Protein AF-A0A497RU40-F1 (afdb_monomer)

Nearest PDB structures (foldseek):
  6gkx-assembly1_A  TM=6.213E-01  e=3.438E-01  Clostridioides difficile 630
  8r5g-assembly1_C  TM=5.244E-01  e=2.580E-01  Staphylococcus phage 812
  8xan-assembly1_C  TM=5.095E-01  e=6.471E-01  Acinetobacter phage SH-Ab 15497

Mean predicted aligned error: 11.59 Å

Sequence (78 aa):
MPVYKGWNAKIYKDDVEIGHADSASVEIATNLEAFYQIGGRQPTDLVEGNEEVTGSLSKAWVNKTYLQLVTGSGSLNE

Foldseek 3Di:
DDKDKDAFAFDDDPNDTFWTFGMKIKDKDQPWDFDDDVPDPHGPDIDRDDIDIDMDTHPIDGDVQVVCVVVVNDDDDD

pLDDT: mean 74.47, std 11.16, range [48.88, 91.38]

Solvent-accessible surface area (backbone atoms only — not comparable to full-atom values): 4772 Å² total; per-residue (Å²): 116,66,70,49,73,49,65,70,37,76,38,67,56,91,91,39,81,37,34,39,22,56,30,37,37,41,34,50,41,73,40,69,36,77,38,63,53,95,93,47,96,58,69,77,47,78,40,87,39,72,71,45,79,48,70,54,73,44,74,71,50,68,43,72,68,49,54,30,46,75,70,70,77,49,80,91,77,133

Radius of gyration: 19.46 Å; Cα contacts (8 Å, |Δi|>4): 141; chains: 1; bounding box: 42×24×53 Å

Structure (mmCIF, N/CA/C/O backbone):
data_AF-A0A497RU40-F1
#
_entry.id   AF-A0A497RU40-F1
#
loop_
_atom_site.group_PDB
_atom_site.id
_atom_site.type_symbol
_atom_site.label_atom_id
_atom_site.label_alt_id
_atom_site.label_comp_id
_atom_site.label_asym_id
_atom_site.label_entity_id
_atom_site.label_seq_id
_atom_site.pdbx_PDB_ins_code
_atom_site.Cartn_x
_atom_site.Cartn_y
_atom_site.Cartn_z
_atom_site.occupancy
_atom_site.B_iso_or_equiv
_atom_site.auth_seq_id
_atom_site.auth_comp_id
_atom_site.auth_asym_id
_atom_site.auth_atom_id
_atom_site.pdbx_PDB_model_num
ATOM 1 N N . MET A 1 1 ? -0.494 4.145 -17.172 1.00 65.69 1 MET A N 1
ATOM 2 C CA . MET A 1 1 ? -0.538 3.134 -16.099 1.00 65.69 1 MET A CA 1
ATOM 3 C C . MET A 1 1 ? -1.969 3.048 -15.600 1.00 65.69 1 MET A C 1
ATOM 5 O O . MET A 1 1 ? -2.607 4.095 -15.493 1.00 65.69 1 MET A O 1
ATOM 9 N N . PRO A 1 2 ? -2.534 1.845 -15.424 1.00 72.69 2 PRO A N 1
ATOM 10 C CA . PRO A 1 2 ? -3.885 1.703 -14.902 1.00 72.69 2 PRO A CA 1
ATOM 11 C C . PRO A 1 2 ? -3.925 2.184 -13.447 1.00 72.69 2 PRO A C 1
ATOM 13 O O . PRO A 1 2 ? -3.130 1.752 -12.617 1.00 72.69 2 PRO A O 1
ATOM 16 N N . VAL A 1 3 ? -4.855 3.095 -13.158 1.00 77.31 3 VAL A N 1
ATOM 17 C CA . VAL A 1 3 ? -5.121 3.577 -11.800 1.00 77.31 3 VAL A CA 1
ATOM 18 C C . VAL A 1 3 ? -6.423 2.952 -11.331 1.00 77.31 3 VAL A C 1
ATOM 20 O O . VAL A 1 3 ? -7.497 3.250 -11.860 1.00 77.31 3 VAL A O 1
ATOM 23 N N . TYR A 1 4 ? -6.327 2.101 -10.321 1.00 83.50 4 TYR A N 1
ATOM 24 C CA . TYR A 1 4 ? -7.461 1.472 -9.666 1.00 83.50 4 TYR A CA 1
ATOM 25 C C . TYR A 1 4 ? -7.922 2.362 -8.517 1.00 83.50 4 TYR A C 1
ATOM 27 O O . TYR A 1 4 ? -7.119 2.804 -7.696 1.00 83.50 4 TYR A O 1
ATOM 35 N N . LYS A 1 5 ? -9.222 2.655 -8.463 1.00 86.19 5 LYS A N 1
ATOM 36 C CA . LYS A 1 5 ? -9.824 3.473 -7.406 1.00 86.19 5 LYS A CA 1
ATOM 37 C C . LYS A 1 5 ? -10.978 2.719 -6.773 1.00 86.19 5 LYS A C 1
ATOM 39 O O . LYS A 1 5 ? -11.773 2.103 -7.479 1.00 86.19 5 LYS A O 1
ATOM 44 N N . GLY A 1 6 ? -11.072 2.805 -5.454 1.00 85.88 6 GLY A N 1
ATOM 45 C CA . GLY A 1 6 ? -12.130 2.183 -4.670 1.00 85.88 6 GLY A CA 1
ATOM 46 C C . GLY A 1 6 ? -12.5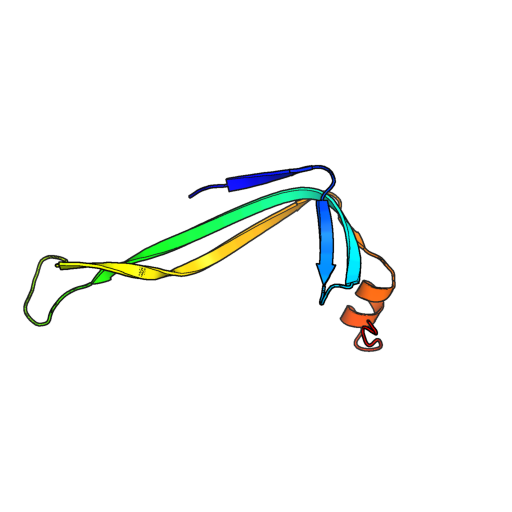87 3.084 -3.532 1.00 85.88 6 GLY A C 1
ATOM 47 O O . GLY A 1 6 ? -11.853 3.967 -3.079 1.00 85.88 6 GLY A O 1
ATOM 48 N N . TRP A 1 7 ? -13.811 2.845 -3.075 1.00 88.56 7 TRP A N 1
ATOM 49 C CA . TRP A 1 7 ? -14.416 3.493 -1.912 1.00 88.56 7 TRP A CA 1
ATOM 50 C C . TRP A 1 7 ? -14.738 2.442 -0.853 1.00 88.56 7 TRP A C 1
ATOM 52 O O . TRP A 1 7 ? -14.943 1.279 -1.201 1.00 88.56 7 TRP A O 1
ATOM 62 N N . ASN A 1 8 ? -14.792 2.846 0.419 1.00 87.56 8 ASN A N 1
ATOM 63 C CA . ASN A 1 8 ? -14.995 1.951 1.565 1.00 87.56 8 ASN A CA 1
ATOM 64 C C . ASN A 1 8 ? -14.044 0.742 1.535 1.00 87.56 8 ASN A C 1
ATOM 66 O O . ASN A 1 8 ? -14.462 -0.416 1.600 1.00 87.56 8 ASN A O 1
ATOM 70 N N . ALA A 1 9 ? -12.751 1.023 1.391 1.00 86.88 9 ALA A N 1
ATOM 71 C CA . ALA A 1 9 ? -11.725 -0.002 1.321 1.00 86.88 9 ALA A CA 1
ATOM 72 C C . ALA A 1 9 ? -11.462 -0.597 2.710 1.00 86.88 9 ALA A C 1
ATOM 74 O O . ALA A 1 9 ? -11.399 0.120 3.707 1.00 86.88 9 ALA A O 1
ATOM 75 N N . LYS A 1 10 ? -11.260 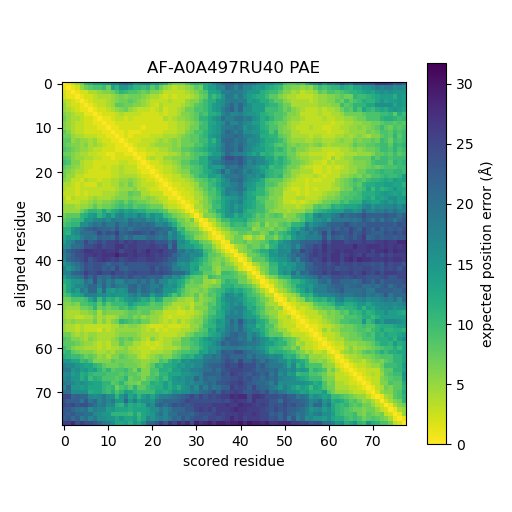-1.911 2.769 1.00 89.25 10 LYS A N 1
ATOM 76 C CA . LYS A 1 10 ? -10.790 -2.601 3.972 1.00 89.25 10 LYS A CA 1
ATOM 77 C C . LYS A 1 10 ? -9.280 -2.790 3.912 1.00 89.25 10 LYS A C 1
ATOM 79 O O . LYS A 1 10 ? -8.735 -3.042 2.840 1.00 89.25 10 LYS A O 1
ATOM 84 N N . ILE A 1 11 ? -8.619 -2.675 5.057 1.00 86.31 11 ILE A N 1
ATOM 85 C CA . ILE A 1 11 ? -7.170 -2.813 5.190 1.00 86.31 11 ILE A CA 1
ATOM 86 C C . ILE A 1 11 ? -6.891 -4.113 5.932 1.00 86.31 11 ILE A C 1
ATOM 88 O O . ILE A 1 11 ? -7.304 -4.278 7.082 1.00 86.31 11 ILE A O 1
ATOM 92 N N . TYR A 1 12 ? -6.163 -5.005 5.272 1.00 86.12 12 TYR A N 1
ATOM 93 C CA . TYR A 1 12 ? -5.726 -6.277 5.827 1.00 86.12 12 TYR A CA 1
ATOM 94 C C . TYR A 1 12 ? -4.207 -6.302 5.944 1.00 86.12 12 TYR A C 1
ATOM 96 O O . TYR A 1 12 ? -3.502 -5.723 5.114 1.00 86.12 12 TYR A O 1
ATOM 104 N N . LYS A 1 13 ? -3.710 -6.984 6.972 1.00 81.50 13 LYS A N 1
ATOM 105 C CA . LYS A 1 13 ? -2.303 -7.353 7.105 1.00 81.50 13 LYS A CA 1
ATOM 106 C C . LYS A 1 13 ? -2.247 -8.796 7.582 1.00 81.50 13 LYS A C 1
ATOM 108 O O . LYS A 1 13 ? -2.821 -9.085 8.626 1.00 81.50 13 LYS A O 1
ATOM 113 N N . ASP A 1 14 ? -1.554 -9.649 6.830 1.00 83.00 14 ASP A N 1
ATOM 114 C CA . ASP A 1 14 ? -1.412 -11.080 7.129 1.00 83.00 14 ASP A CA 1
ATOM 115 C C . ASP A 1 14 ? -2.787 -11.727 7.417 1.00 83.00 14 ASP A C 1
ATOM 117 O O . ASP A 1 14 ? -3.010 -12.289 8.479 1.00 83.00 14 ASP A O 1
ATOM 121 N N . ASP A 1 15 ? -3.750 -11.508 6.511 1.00 82.62 15 ASP A N 1
ATOM 122 C CA . ASP A 1 15 ? -5.156 -11.956 6.590 1.00 82.62 15 ASP A CA 1
ATOM 123 C C . ASP A 1 15 ? -6.014 -11.399 7.746 1.00 82.62 15 ASP A C 1
ATOM 125 O O . ASP A 1 15 ? -7.230 -11.601 7.782 1.00 82.62 15 ASP A O 1
ATOM 129 N N . VAL A 1 16 ? -5.445 -10.577 8.630 1.00 81.94 16 VAL A N 1
ATOM 130 C CA . VAL A 1 16 ? -6.181 -9.914 9.714 1.00 81.94 16 VAL A CA 1
ATOM 131 C C . VAL A 1 16 ? -6.675 -8.533 9.277 1.00 81.94 16 VAL A C 1
ATOM 133 O O . VAL A 1 16 ? -5.903 -7.696 8.803 1.00 81.94 16 VAL A O 1
ATOM 136 N N . GLU A 1 17 ? -7.970 -8.254 9.473 1.00 85.56 17 GLU A N 1
ATOM 137 C CA . GLU A 1 17 ? -8.549 -6.924 9.230 1.00 85.56 17 GLU A CA 1
ATOM 138 C C . GLU A 1 17 ? -8.022 -5.928 10.278 1.00 85.56 17 GLU A C 1
ATOM 140 O O . GLU A 1 17 ? -8.350 -6.000 11.467 1.00 85.56 17 GLU A O 1
ATOM 145 N N . ILE A 1 18 ? -7.194 -4.980 9.839 1.00 86.00 18 ILE A N 1
ATOM 146 C CA . ILE A 1 18 ? -6.565 -3.973 10.706 1.00 86.00 18 ILE A CA 1
ATOM 147 C C . ILE A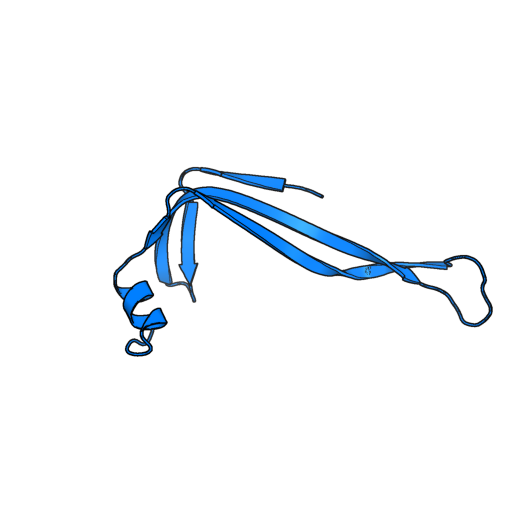 1 18 ? -7.234 -2.601 10.616 1.00 86.00 18 ILE A C 1
ATOM 149 O O . ILE A 1 18 ? -6.950 -1.727 11.439 1.00 86.00 18 ILE A O 1
ATOM 153 N N . GLY A 1 19 ? -8.134 -2.386 9.655 1.00 86.44 19 GLY A N 1
ATOM 154 C CA . GLY A 1 19 ? -8.838 -1.116 9.530 1.00 86.44 19 GLY A CA 1
ATOM 155 C C . GLY A 1 19 ? -9.654 -0.958 8.256 1.00 86.44 19 GLY A C 1
ATOM 156 O O . GLY A 1 19 ? -9.820 -1.888 7.470 1.00 86.44 19 GLY A O 1
ATOM 157 N N . HIS A 1 20 ? -10.143 0.260 8.049 1.00 90.06 20 HIS A N 1
ATOM 158 C CA . HIS A 1 20 ? -10.859 0.664 6.843 1.00 90.06 20 HIS A CA 1
ATOM 159 C C . HIS A 1 20 ? -10.462 2.081 6.416 1.00 90.06 20 HIS A C 1
ATOM 161 O O . HIS A 1 20 ? -9.978 2.879 7.222 1.00 90.06 20 HIS A O 1
ATOM 167 N N . ALA A 1 21 ? -10.670 2.396 5.142 1.00 88.81 21 ALA A N 1
ATOM 168 C CA . ALA A 1 21 ? -10.429 3.702 4.547 1.00 88.81 21 ALA A CA 1
ATOM 169 C C . ALA A 1 21 ? -11.628 4.138 3.698 1.00 88.81 21 ALA A C 1
ATOM 171 O O . ALA A 1 21 ? -12.279 3.323 3.042 1.00 88.81 21 ALA A O 1
ATOM 172 N N . ASP A 1 22 ? -11.898 5.440 3.693 1.00 91.38 22 ASP A N 1
ATOM 173 C CA . ASP A 1 22 ? -12.984 6.046 2.913 1.00 91.38 22 ASP A CA 1
ATOM 174 C C . ASP A 1 22 ? -12.756 5.872 1.403 1.00 91.38 22 ASP A C 1
ATOM 176 O O . ASP A 1 22 ? -13.653 5.466 0.663 1.00 91.38 22 ASP A O 1
ATOM 180 N N . SER A 1 23 ? -11.519 6.090 0.952 1.00 87.25 23 SER A N 1
ATOM 181 C CA . SER A 1 23 ? -11.112 5.824 -0.426 1.00 87.25 23 SER A CA 1
ATOM 182 C C . SER A 1 23 ? -9.671 5.341 -0.527 1.00 87.25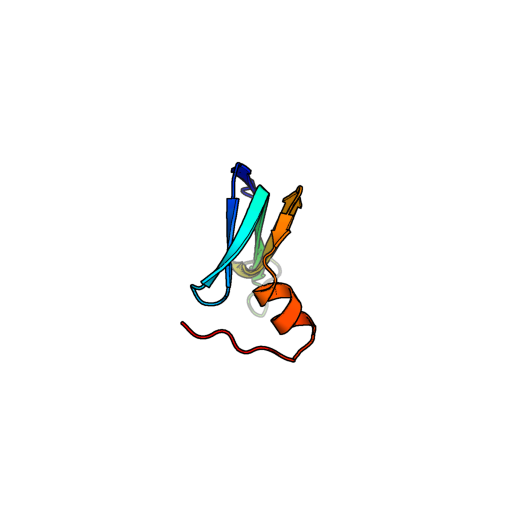 23 SER A C 1
ATOM 184 O O . SER A 1 23 ? -8.811 5.691 0.286 1.00 87.25 23 SER A O 1
ATOM 186 N N . ALA A 1 24 ? -9.421 4.530 -1.553 1.00 86.50 24 ALA A N 1
ATOM 187 C CA . ALA A 1 24 ? -8.115 3.993 -1.898 1.00 86.50 24 ALA A CA 1
ATOM 188 C C . ALA A 1 24 ? -7.843 4.207 -3.390 1.00 86.50 24 ALA A C 1
ATOM 190 O O . ALA A 1 24 ? -8.734 4.051 -4.230 1.00 86.50 24 ALA A O 1
ATOM 191 N N . SER A 1 25 ? -6.601 4.549 -3.712 1.00 85.56 25 SER A N 1
ATOM 192 C CA . SER A 1 25 ? -6.083 4.581 -5.076 1.00 85.56 25 SER A CA 1
ATOM 193 C C . SER A 1 25 ? -4.803 3.766 -5.149 1.00 85.56 25 SER A C 1
ATOM 195 O O . SER A 1 25 ? -3.953 3.883 -4.267 1.00 85.56 25 SER A O 1
ATOM 197 N N . VAL A 1 26 ? -4.690 2.944 -6.184 1.00 84.00 26 VAL A N 1
ATOM 198 C CA . VAL A 1 26 ? -3.521 2.111 -6.456 1.00 84.00 26 VAL A CA 1
ATOM 199 C C . VAL A 1 26 ? -3.145 2.292 -7.915 1.00 84.00 26 VAL A C 1
ATOM 201 O O . VAL A 1 26 ? -3.978 2.162 -8.812 1.00 84.00 26 VAL A O 1
ATOM 204 N N . GLU A 1 27 ? -1.885 2.602 -8.140 1.00 82.88 27 GLU A N 1
ATOM 205 C CA . GLU A 1 27 ? -1.243 2.715 -9.433 1.00 82.88 27 GLU A CA 1
ATOM 206 C C . GLU A 1 27 ? -0.204 1.602 -9.549 1.00 82.88 27 GLU A C 1
ATOM 208 O O . GLU A 1 27 ? 0.614 1.400 -8.651 1.00 82.88 27 GLU A O 1
ATOM 213 N N . ILE A 1 28 ? -0.273 0.860 -10.653 1.00 79.38 28 ILE A N 1
ATOM 214 C CA . ILE A 1 28 ? 0.673 -0.212 -10.963 1.00 79.38 28 ILE A CA 1
ATOM 215 C C . ILE A 1 28 ? 1.496 0.246 -12.163 1.00 79.38 28 ILE A C 1
ATOM 217 O O . ILE A 1 28 ? 0.975 0.382 -13.278 1.00 79.38 28 ILE A O 1
ATOM 221 N N . ALA A 1 29 ? 2.773 0.513 -11.913 1.00 76.38 29 ALA A N 1
ATOM 222 C CA . ALA A 1 29 ? 3.752 0.917 -12.902 1.00 76.38 29 ALA A CA 1
ATOM 223 C C . ALA A 1 29 ? 4.650 -0.276 -13.247 1.00 76.38 29 ALA A C 1
ATOM 225 O O . ALA A 1 29 ? 5.611 -0.586 -12.548 1.00 76.38 29 ALA A O 1
ATOM 226 N N . THR A 1 30 ? 4.340 -0.949 -14.353 1.00 67.62 30 THR A N 1
ATOM 227 C CA . THR A 1 30 ? 5.237 -1.933 -14.969 1.00 67.62 30 THR A CA 1
ATOM 228 C C . THR A 1 30 ? 6.309 -1.156 -15.735 1.00 67.62 30 THR A C 1
ATOM 230 O O . THR A 1 30 ? 6.082 -0.730 -16.873 1.00 67.62 30 THR A O 1
ATOM 233 N N . ASN A 1 31 ? 7.433 -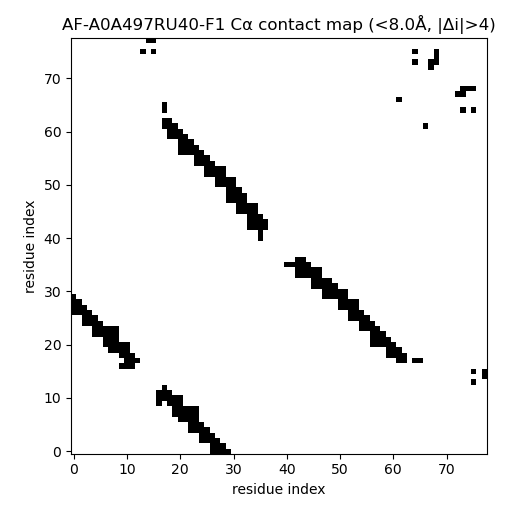0.858 -15.082 1.00 66.50 31 ASN A N 1
ATOM 234 C CA . ASN A 1 31 ? 8.524 -0.087 -15.676 1.00 66.50 31 ASN A CA 1
ATOM 235 C C . ASN A 1 31 ? 9.200 -0.917 -16.774 1.00 66.50 31 ASN A C 1
ATOM 237 O O . ASN A 1 31 ? 10.070 -1.725 -16.489 1.00 66.50 31 ASN A O 1
ATOM 241 N N . LEU A 1 32 ? 8.779 -0.764 -18.031 1.00 67.12 32 LEU A N 1
ATOM 242 C CA . LEU A 1 32 ? 9.369 -1.496 -19.155 1.00 67.12 32 LEU A CA 1
ATOM 243 C C . LEU A 1 32 ? 10.764 -0.947 -19.476 1.00 67.12 32 LEU A C 1
ATOM 245 O O . LEU A 1 32 ? 10.925 0.253 -19.710 1.00 67.12 32 LEU A O 1
ATOM 249 N N . GLU A 1 33 ? 11.755 -1.832 -19.537 1.00 61.44 33 GLU A N 1
ATOM 250 C CA . GLU A 1 33 ? 13.134 -1.498 -19.884 1.00 61.44 33 GLU A CA 1
ATOM 251 C C . GLU A 1 33 ? 13.491 -1.997 -21.287 1.00 61.44 33 GLU A C 1
ATOM 253 O O . GLU A 1 33 ? 13.061 -3.056 -21.742 1.00 61.44 33 GLU A O 1
ATOM 258 N N . ALA A 1 34 ? 14.299 -1.214 -22.000 1.00 58.72 34 ALA A N 1
ATOM 259 C CA . ALA A 1 34 ? 14.755 -1.569 -23.336 1.00 58.72 34 ALA A CA 1
ATOM 260 C C . ALA A 1 34 ? 15.945 -2.536 -23.256 1.00 58.72 34 ALA A C 1
ATOM 262 O O . ALA A 1 34 ? 17.008 -2.178 -22.743 1.00 58.72 34 ALA A O 1
ATOM 263 N N . PHE A 1 35 ? 15.790 -3.742 -23.803 1.00 63.34 35 PHE A N 1
ATOM 264 C CA . PHE A 1 35 ? 16.859 -4.732 -23.863 1.00 63.34 35 PHE A CA 1
ATOM 265 C C . PHE A 1 35 ? 17.716 -4.563 -25.124 1.00 63.34 35 PHE A C 1
ATOM 267 O O . PHE A 1 35 ? 17.225 -4.584 -26.260 1.00 63.34 35 PHE A O 1
ATOM 274 N N . TYR A 1 36 ? 19.029 -4.449 -24.918 1.00 59.72 36 TYR A N 1
ATOM 275 C CA . TYR A 1 36 ? 20.025 -4.342 -25.982 1.00 59.72 36 TYR A CA 1
ATOM 276 C C . TYR A 1 36 ? 20.864 -5.618 -26.044 1.00 59.72 36 TYR A C 1
ATOM 278 O O . TYR A 1 36 ? 21.532 -5.990 -25.079 1.00 59.72 36 TYR A O 1
ATOM 286 N N . GLN A 1 37 ? 20.868 -6.278 -27.200 1.00 58.22 37 GLN A N 1
ATOM 287 C CA . GLN A 1 37 ? 21.758 -7.408 -27.453 1.00 58.22 37 GLN A CA 1
ATOM 288 C C . GLN A 1 37 ? 23.206 -6.911 -27.626 1.00 58.22 37 GLN A C 1
ATOM 290 O O . GLN A 1 37 ? 23.433 -5.808 -28.132 1.00 58.22 37 GLN A O 1
ATOM 295 N N . ILE A 1 38 ? 24.205 -7.718 -27.241 1.00 59.22 38 ILE A N 1
ATOM 296 C CA . ILE A 1 38 ? 25.626 -7.372 -27.431 1.00 59.22 38 ILE A CA 1
ATOM 297 C C . ILE A 1 38 ? 25.890 -7.038 -28.910 1.00 59.22 38 ILE A C 1
ATOM 299 O O . ILE A 1 38 ? 25.710 -7.875 -29.790 1.00 59.22 38 ILE A O 1
ATOM 303 N N . GLY A 1 39 ? 26.325 -5.801 -29.170 1.00 65.69 39 GLY A N 1
ATOM 304 C CA . GLY A 1 39 ? 26.648 -5.293 -30.510 1.00 65.69 39 GLY A CA 1
ATOM 305 C C . GLY A 1 39 ? 25.502 -4.589 -31.254 1.00 65.69 39 GLY A C 1
ATOM 306 O O . GLY A 1 39 ? 25.743 -4.027 -32.323 1.00 65.69 39 GLY A O 1
ATOM 307 N N . GLY A 1 40 ? 24.282 -4.561 -30.707 1.00 58.34 40 GLY A N 1
ATOM 308 C CA . GLY A 1 40 ? 23.123 -3.890 -31.307 1.00 58.34 40 GLY A CA 1
ATOM 309 C C . GLY A 1 40 ? 22.938 -2.450 -30.814 1.00 58.34 40 GLY A C 1
ATOM 310 O O . GLY A 1 40 ? 22.871 -2.200 -29.616 1.00 58.34 40 GLY A O 1
ATOM 311 N N . ARG A 1 41 ? 22.819 -1.483 -31.739 1.00 60.44 41 ARG A N 1
ATOM 312 C CA . ARG A 1 41 ? 22.505 -0.067 -31.422 1.00 60.44 41 ARG A CA 1
ATOM 313 C C . ARG A 1 41 ? 21.008 0.207 -31.237 1.00 60.44 41 ARG A C 1
ATOM 315 O O . ARG A 1 41 ? 20.645 1.312 -30.846 1.00 60.44 41 ARG A O 1
ATOM 322 N N . GLN A 1 42 ? 20.154 -0.748 -31.589 1.00 60.78 42 GLN A N 1
ATOM 323 C CA . GLN A 1 42 ? 18.697 -0.639 -31.521 1.00 60.78 42 GLN A CA 1
ATOM 324 C C . GLN A 1 42 ? 18.178 -1.662 -30.500 1.00 60.78 42 GLN A C 1
ATOM 326 O O . GLN A 1 42 ? 18.735 -2.761 -30.444 1.00 60.78 42 GLN A O 1
ATOM 331 N N . PRO A 1 43 ? 17.161 -1.314 -29.694 1.00 56.25 43 PRO A N 1
ATOM 332 C CA . PRO A 1 43 ? 16.577 -2.237 -28.732 1.00 56.25 43 PRO A CA 1
ATOM 333 C C . PRO A 1 43 ? 15.867 -3.376 -29.466 1.00 56.25 43 PRO A C 1
ATOM 335 O O . PRO A 1 43 ? 15.130 -3.150 -30.425 1.00 56.25 43 PRO A O 1
ATOM 338 N N . THR A 1 44 ? 16.141 -4.601 -29.030 1.00 59.59 44 THR A N 1
ATOM 339 C CA . THR A 1 44 ? 15.668 -5.833 -29.688 1.00 59.59 44 THR A CA 1
ATOM 340 C C . THR A 1 44 ? 14.359 -6.319 -29.083 1.00 59.59 44 THR A C 1
ATOM 342 O O . THR A 1 44 ? 13.579 -6.965 -29.773 1.00 59.59 44 THR A O 1
ATOM 345 N N . ASP A 1 45 ? 14.136 -6.000 -27.805 1.00 60.75 45 ASP A N 1
ATOM 346 C CA . ASP A 1 45 ? 12.949 -6.386 -27.051 1.00 60.75 45 ASP A CA 1
ATOM 347 C C . ASP A 1 45 ? 12.690 -5.406 -25.892 1.00 60.75 45 ASP A C 1
ATOM 349 O O . ASP A 1 45 ? 13.600 -4.682 -25.465 1.00 60.75 45 ASP A O 1
ATOM 353 N N . LEU A 1 46 ? 11.457 -5.383 -25.387 1.00 64.44 46 LEU A N 1
ATOM 354 C CA . LEU A 1 46 ? 11.100 -4.698 -24.141 1.00 64.44 46 LEU A CA 1
ATOM 355 C C . LEU A 1 46 ? 10.997 -5.750 -23.037 1.00 64.44 46 LEU A C 1
ATOM 357 O O . LEU A 1 46 ? 10.237 -6.705 -23.167 1.00 64.44 46 LEU A O 1
ATOM 361 N N . VAL A 1 47 ? 11.754 -5.576 -21.959 1.00 67.94 47 VAL A N 1
ATOM 362 C CA . VAL A 1 47 ? 11.740 -6.480 -20.804 1.00 67.94 47 VAL A CA 1
ATOM 363 C C . VAL A 1 47 ? 10.977 -5.816 -19.664 1.00 67.94 47 VAL A C 1
ATOM 365 O O . VAL A 1 47 ? 11.035 -4.599 -19.485 1.00 67.94 47 VAL A O 1
ATOM 368 N N . GLU A 1 48 ? 10.241 -6.619 -18.901 1.00 61.94 48 GLU A N 1
ATOM 369 C CA . GLU A 1 48 ? 9.605 -6.188 -17.657 1.00 61.94 48 GLU A CA 1
ATOM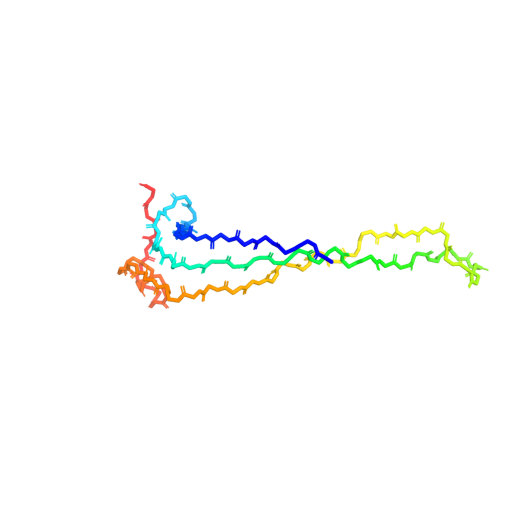 370 C C . GLU A 1 48 ? 10.696 -5.771 -16.659 1.00 61.94 48 GLU A C 1
ATOM 372 O O . GLU A 1 48 ? 11.450 -6.603 -16.156 1.00 61.94 48 GLU A O 1
ATOM 377 N N . GLY A 1 49 ? 10.833 -4.465 -16.425 1.00 67.44 49 GLY A N 1
ATOM 378 C CA . GLY A 1 49 ? 11.643 -3.930 -15.336 1.00 67.44 49 GLY A CA 1
ATOM 379 C C . GLY A 1 49 ? 10.865 -3.940 -14.022 1.00 67.44 49 GLY A C 1
ATOM 380 O O . GLY A 1 49 ? 9.809 -4.559 -13.901 1.00 67.44 49 GLY A O 1
ATOM 381 N N . ASN A 1 50 ? 11.398 -3.268 -13.002 1.00 71.56 50 ASN A N 1
ATOM 382 C CA . ASN A 1 50 ? 10.854 -3.380 -11.651 1.00 71.56 50 ASN A CA 1
ATOM 383 C C . ASN A 1 50 ? 9.418 -2.836 -11.564 1.00 71.56 50 ASN A C 1
ATOM 385 O O . ASN A 1 50 ? 9.181 -1.655 -11.831 1.00 71.56 50 ASN A O 1
ATOM 389 N N . GLU A 1 51 ? 8.475 -3.687 -11.158 1.00 72.50 51 GLU A N 1
ATOM 390 C CA . GLU A 1 51 ? 7.092 -3.281 -10.926 1.00 72.50 51 GLU A CA 1
ATOM 391 C C . GLU A 1 51 ? 7.008 -2.409 -9.673 1.00 72.50 51 GLU A C 1
ATOM 393 O O . GLU A 1 51 ? 7.354 -2.827 -8.566 1.00 72.50 51 GLU A O 1
ATOM 398 N N . GLU A 1 52 ? 6.550 -1.174 -9.849 1.00 77.00 52 GLU A N 1
ATOM 399 C CA . GLU A 1 52 ? 6.305 -0.256 -8.749 1.00 77.00 52 GLU A CA 1
ATOM 400 C C . GLU A 1 52 ? 4.799 -0.169 -8.498 1.00 77.00 52 GLU A C 1
ATOM 402 O O . GLU A 1 52 ? 4.012 0.172 -9.384 1.00 77.00 52 GLU A O 1
ATOM 407 N N . VAL A 1 53 ? 4.395 -0.504 -7.273 1.00 78.81 53 VAL A N 1
ATOM 408 C CA . VAL A 1 53 ? 3.012 -0.378 -6.816 1.00 78.81 53 VAL A CA 1
ATOM 409 C C . VAL A 1 53 ? 2.954 0.788 -5.844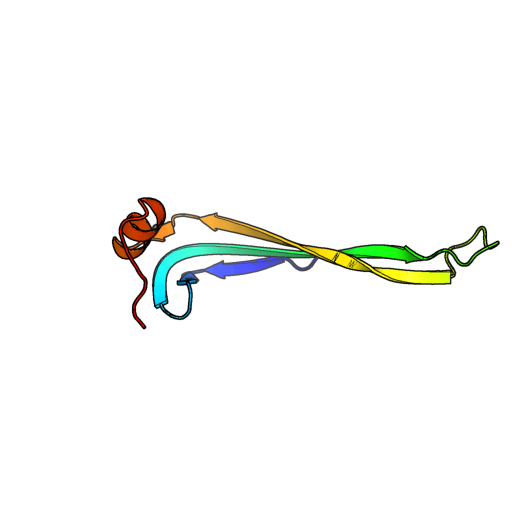 1.00 78.81 53 VAL A C 1
ATOM 411 O O . VAL A 1 53 ? 3.403 0.681 -4.702 1.00 78.81 53 VAL A O 1
ATOM 414 N N . THR A 1 54 ? 2.378 1.894 -6.299 1.00 83.06 54 THR A N 1
ATOM 415 C CA . THR A 1 54 ? 2.257 3.130 -5.520 1.00 83.06 54 THR A CA 1
ATOM 416 C C . THR A 1 54 ? 0.787 3.470 -5.342 1.00 83.06 54 THR A C 1
ATOM 418 O O . THR A 1 54 ? -0.046 3.203 -6.201 1.00 83.06 54 THR A O 1
ATOM 421 N N . GLY A 1 55 ? 0.412 4.033 -4.198 1.00 84.44 55 GLY A N 1
ATOM 422 C CA . GLY A 1 55 ? -0.988 4.310 -3.915 1.00 84.44 55 GLY A CA 1
ATOM 423 C C . GLY A 1 55 ? -1.186 5.294 -2.780 1.00 84.44 55 GLY A C 1
ATOM 424 O O . GLY A 1 55 ? -0.260 5.619 -2.037 1.00 84.44 55 GLY A O 1
ATOM 425 N N . SER A 1 56 ? -2.418 5.774 -2.645 1.00 85.50 56 SER A N 1
ATOM 426 C CA . SER A 1 56 ? -2.812 6.640 -1.537 1.00 85.50 56 SER A CA 1
ATOM 427 C C . SER A 1 56 ? -4.160 6.231 -0.956 1.00 85.50 56 SER A C 1
ATOM 429 O O . SER A 1 56 ? -5.074 5.817 -1.676 1.00 85.50 56 SER A O 1
ATOM 431 N N . LEU A 1 57 ? -4.266 6.361 0.364 1.00 87.44 57 LEU A N 1
ATOM 432 C CA . LEU A 1 57 ? -5.463 6.103 1.158 1.00 87.44 57 LEU A CA 1
ATOM 433 C C . LEU A 1 57 ? -5.927 7.430 1.762 1.00 87.44 57 LEU A C 1
ATOM 435 O O . LEU A 1 57 ? -5.116 8.167 2.326 1.00 87.44 57 LEU A O 1
ATOM 439 N N . SER A 1 58 ? -7.222 7.728 1.680 1.00 87.75 58 SER A N 1
ATOM 440 C CA . SER A 1 58 ? -7.805 8.905 2.338 1.00 87.75 58 SER A CA 1
ATOM 441 C C . SER A 1 58 ? -8.648 8.491 3.534 1.00 87.75 58 SER A C 1
ATOM 443 O O . SER A 1 58 ? -9.456 7.570 3.428 1.00 87.75 58 SER A O 1
ATOM 445 N N . LYS A 1 59 ? -8.477 9.213 4.654 1.00 85.31 59 LYS A N 1
ATOM 446 C CA . LYS A 1 59 ? -9.177 8.989 5.933 1.00 85.31 59 LYS A CA 1
ATOM 447 C C . LYS A 1 59 ? -9.143 7.511 6.344 1.00 85.31 59 LYS A C 1
ATOM 449 O O . LYS A 1 59 ? -10.136 6.804 6.239 1.00 85.31 59 LYS A O 1
ATOM 454 N N . ALA A 1 60 ? -7.974 7.040 6.767 1.00 83.06 60 ALA A N 1
ATOM 455 C CA . ALA A 1 60 ? -7.815 5.678 7.261 1.00 83.06 60 ALA A CA 1
ATOM 456 C C . ALA A 1 60 ? -8.094 5.615 8.769 1.00 83.06 60 ALA A C 1
ATOM 458 O O . ALA A 1 60 ? -7.520 6.383 9.546 1.00 83.06 60 ALA A O 1
ATOM 459 N N . TRP A 1 61 ? -8.939 4.673 9.179 1.00 85.88 61 TRP A N 1
ATOM 460 C CA . TRP A 1 61 ? -9.160 4.317 10.576 1.00 85.88 61 TRP A CA 1
ATOM 461 C C . TRP A 1 61 ? -8.564 2.938 10.826 1.00 85.88 61 TRP A C 1
ATOM 463 O O . TRP A 1 61 ? -9.018 1.937 10.271 1.00 85.88 61 TRP A O 1
ATOM 473 N N . VAL A 1 62 ? -7.536 2.899 11.667 1.00 82.38 62 VAL A N 1
ATOM 474 C CA . VAL A 1 62 ? -6.816 1.678 12.036 1.00 82.38 62 VAL A CA 1
ATOM 475 C C . VAL A 1 62 ? -7.160 1.261 13.460 1.00 82.38 62 VAL A C 1
ATOM 477 O O . VAL A 1 62 ? -7.414 2.098 14.331 1.00 82.38 62 VAL A O 1
ATOM 480 N N . ASN A 1 63 ? -7.192 -0.044 13.702 1.00 79.75 63 ASN A N 1
ATOM 481 C CA . ASN A 1 63 ? -7.467 -0.600 15.017 1.00 79.75 63 ASN A CA 1
ATOM 482 C C . ASN A 1 63 ? -6.242 -0.485 15.952 1.00 79.75 63 ASN A C 1
ATOM 484 O O . ASN A 1 63 ? -5.123 -0.160 15.549 1.00 79.75 63 ASN A O 1
ATOM 488 N N . LYS A 1 64 ? -6.452 -0.777 17.240 1.00 76.81 64 LYS A N 1
ATOM 489 C CA . LYS A 1 64 ? -5.375 -0.768 18.246 1.00 76.81 64 LYS A CA 1
ATOM 490 C C . LYS A 1 64 ? -4.325 -1.862 18.004 1.00 76.81 64 LYS A C 1
ATOM 492 O O . LYS A 1 64 ? -3.191 -1.694 18.439 1.00 76.81 64 LYS A O 1
ATOM 497 N N . THR A 1 65 ? -4.678 -2.930 17.290 1.00 69.00 65 THR A N 1
ATOM 498 C CA . THR A 1 65 ? -3.764 -4.012 16.894 1.00 69.00 65 THR A CA 1
ATOM 499 C C . THR A 1 65 ? -2.663 -3.489 15.972 1.00 69.00 65 THR A C 1
ATOM 501 O O . THR A 1 65 ? -1.492 -3.803 16.170 1.00 69.00 65 THR A O 1
ATOM 504 N N . TYR A 1 66 ? -3.002 -2.603 15.029 1.00 67.00 66 TYR A N 1
ATOM 505 C CA . TYR A 1 66 ? -2.009 -1.927 14.195 1.00 67.00 66 TYR A CA 1
ATOM 506 C C . TYR A 1 66 ? -1.081 -1.022 15.012 1.00 67.00 66 TYR A C 1
ATOM 508 O O . TYR A 1 66 ? 0.132 -1.040 14.819 1.00 67.00 66 TYR A O 1
ATOM 516 N N . LEU A 1 67 ? -1.626 -0.275 15.979 1.00 68.94 67 LEU A N 1
ATOM 517 C CA . LEU A 1 67 ? -0.810 0.564 16.860 1.00 68.94 67 LEU A CA 1
ATOM 518 C C . LEU A 1 67 ? 0.199 -0.276 17.662 1.00 68.94 67 LEU A C 1
ATOM 520 O O . LEU A 1 67 ? 1.352 0.123 17.774 1.00 68.94 67 LEU A O 1
ATOM 524 N N . GLN A 1 68 ? -0.208 -1.450 18.153 1.00 66.69 68 GLN A N 1
ATOM 525 C CA . GLN A 1 68 ? 0.666 -2.373 18.888 1.00 66.69 68 GLN A CA 1
ATOM 526 C C . GLN A 1 68 ? 1.791 -2.966 18.026 1.00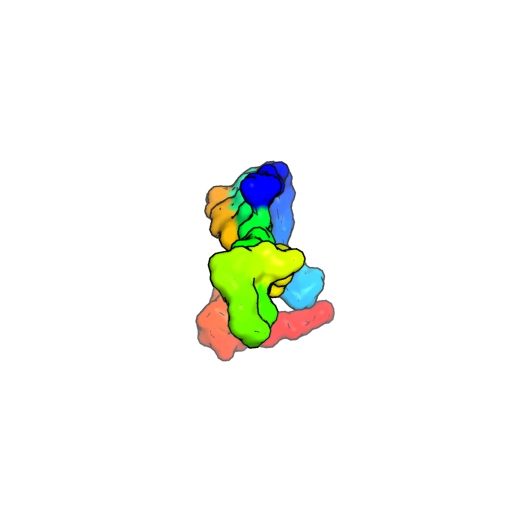 66.69 68 GLN A C 1
ATOM 528 O O . GLN A 1 68 ? 2.913 -3.133 18.512 1.00 66.69 68 GLN A O 1
ATOM 533 N N . LEU A 1 69 ? 1.513 -3.241 16.748 1.00 65.81 69 LEU A N 1
ATOM 534 C CA . LEU A 1 69 ? 2.527 -3.662 15.774 1.00 65.81 69 LEU A CA 1
ATOM 535 C C . LEU A 1 69 ? 3.559 -2.559 15.524 1.00 65.81 69 LEU A C 1
ATOM 537 O O . LEU A 1 69 ? 4.757 -2.826 15.543 1.00 65.81 69 LEU A O 1
ATOM 541 N N . VAL A 1 70 ? 3.108 -1.314 15.341 1.00 72.94 70 VAL A N 1
ATOM 542 C CA . VAL A 1 70 ? 4.003 -0.161 15.135 1.00 72.94 70 VAL A CA 1
ATOM 543 C C . VAL A 1 70 ? 4.847 0.116 16.381 1.00 72.94 70 VAL A C 1
ATOM 545 O O . VAL A 1 70 ? 6.016 0.475 16.265 1.00 72.94 70 VAL A O 1
ATOM 548 N N . THR A 1 71 ? 4.293 -0.090 17.579 1.00 76.25 71 THR A N 1
ATOM 549 C CA . THR A 1 71 ? 5.036 0.065 18.840 1.00 76.25 71 THR A CA 1
ATOM 550 C C . THR A 1 71 ? 5.926 -1.133 19.184 1.00 76.25 71 THR A C 1
ATOM 552 O O . THR A 1 71 ? 6.577 -1.111 20.226 1.00 76.25 71 THR A O 1
ATOM 555 N N . GLY A 1 72 ? 5.965 -2.175 18.342 1.00 66.94 72 GLY A N 1
ATOM 556 C CA . GLY A 1 72 ? 6.829 -3.348 18.519 1.00 66.94 72 GLY A CA 1
ATOM 557 C C . GLY A 1 72 ? 6.452 -4.252 19.698 1.00 66.94 72 GLY A C 1
ATOM 558 O O . GLY A 1 72 ? 7.263 -5.067 20.128 1.00 66.94 72 GLY A O 1
ATOM 559 N N . SER A 1 73 ? 5.246 -4.098 20.247 1.00 64.38 73 SER A N 1
ATOM 560 C CA . SER A 1 73 ? 4.797 -4.768 21.475 1.00 64.38 73 SER A CA 1
ATOM 561 C C . SER A 1 73 ? 3.692 -5.802 21.248 1.00 64.38 73 SER A C 1
ATOM 563 O O . SER A 1 73 ? 3.219 -6.399 22.214 1.00 64.38 73 SER A O 1
ATOM 565 N N . GLY A 1 74 ? 3.274 -6.026 19.998 1.00 60.94 74 GLY A N 1
ATOM 566 C CA . GLY A 1 74 ? 2.210 -6.969 19.650 1.00 60.94 74 GLY A CA 1
ATOM 567 C C . GLY A 1 74 ? 2.599 -7.939 18.537 1.00 60.94 74 GLY A C 1
ATOM 568 O O . GLY A 1 74 ? 3.311 -7.570 17.604 1.00 60.94 74 GLY A O 1
ATOM 569 N N . SER A 1 75 ? 2.094 -9.170 18.627 1.00 61.34 75 SER A N 1
ATOM 570 C CA . SER A 1 75 ? 2.056 -10.142 17.531 1.00 61.34 75 SER A CA 1
ATOM 571 C C . SER A 1 75 ? 0.647 -10.193 16.938 1.00 61.34 75 SER A C 1
ATOM 573 O O . SER A 1 75 ? -0.341 -10.051 17.661 1.00 61.34 75 SER A O 1
ATOM 575 N N . LEU A 1 76 ? 0.546 -10.389 15.622 1.00 57.34 76 LEU A N 1
ATOM 576 C CA . LEU A 1 76 ? -0.715 -10.784 14.995 1.00 57.34 76 LEU A CA 1
ATOM 577 C C . LEU A 1 76 ? -0.904 -12.274 15.265 1.00 57.34 76 LEU A C 1
ATOM 579 O O . LEU A 1 76 ? -0.042 -13.069 14.901 1.00 57.34 76 LEU A O 1
ATOM 583 N N . ASN A 1 77 ? -1.995 -12.624 15.938 1.00 59.97 77 ASN A N 1
ATOM 584 C CA . ASN A 1 77 ? -2.468 -14.000 15.998 1.00 59.97 77 ASN A CA 1
ATOM 585 C C . ASN A 1 77 ? -3.630 -14.109 15.008 1.00 59.97 77 ASN A C 1
ATOM 587 O O . ASN A 1 77 ? -4.521 -13.255 15.049 1.00 59.97 77 ASN A O 1
ATOM 591 N N . GLU A 1 78 ? -3.558 -15.1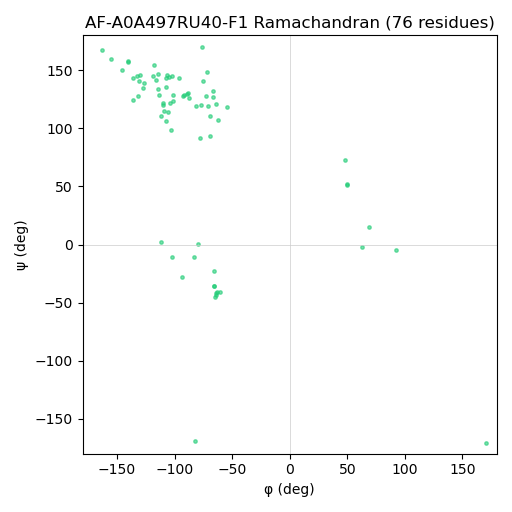12 14.131 1.00 48.88 78 GLU A N 1
ATOM 592 C CA . GLU A 1 78 ? -4.621 -15.503 13.190 1.00 48.88 78 GLU A CA 1
ATOM 593 C C . GLU A 1 78 ? -5.948 -15.813 13.896 1.00 48.88 78 GLU A C 1
ATOM 595 O O . GLU A 1 78 ? -5.922 -16.427 14.994 1.00 48.88 78 GLU A O 1
#

Secondary structure (DSSP, 8-state):
--EEEEEEEEEEETTEEEEEEEEEEEEEEEEEEEE--TT-SS--EEEEEEEEEEEEEEEEEE-HHHHHHHTT--PPP-